Protein AF-A1BQH8-F1 (afdb_monomer)

Structure (mmCIF, N/CA/C/O backbone):
data_AF-A1BQH8-F1
#
_entry.id   AF-A1BQH8-F1
#
loop_
_atom_site.group_PDB
_atom_site.id
_atom_site.type_symbol
_atom_site.label_atom_id
_atom_site.label_alt_id
_atom_site.label_comp_id
_atom_site.label_asym_id
_atom_site.label_entity_id
_atom_site.label_seq_id
_atom_site.pdbx_PDB_ins_code
_atom_site.Cartn_x
_atom_site.Cartn_y
_atom_site.Cartn_z
_atom_site.occupancy
_atom_site.B_iso_or_equiv
_atom_site.auth_seq_id
_atom_site.auth_comp_id
_atom_site.auth_asym_id
_atom_site.auth_atom_id
_atom_site.pdbx_PDB_model_num
ATOM 1 N N . GLN A 1 1 ? -7.110 -6.650 11.283 1.00 95.50 1 GLN A N 1
ATOM 2 C CA . GLN A 1 1 ? -7.956 -6.189 12.397 1.00 95.50 1 GLN A CA 1
ATOM 3 C C . GLN A 1 1 ? -9.141 -5.460 11.798 1.00 95.50 1 GLN A C 1
ATOM 5 O O . GLN A 1 1 ? -8.980 -4.850 10.744 1.00 95.50 1 GLN A O 1
ATOM 10 N N . THR A 1 2 ? -10.309 -5.562 12.419 1.00 96.12 2 THR A N 1
ATOM 11 C CA . THR A 1 2 ? -11.551 -4.951 11.932 1.00 96.12 2 THR A CA 1
ATOM 12 C C . THR A 1 2 ? -12.318 -4.394 13.120 1.00 96.12 2 THR A C 1
ATOM 14 O O . THR A 1 2 ? -12.501 -5.115 14.098 1.00 96.12 2 THR A O 1
ATOM 17 N N . ILE A 1 3 ? -12.772 -3.151 13.011 1.00 95.19 3 ILE A N 1
ATOM 18 C CA . ILE A 1 3 ? -13.696 -2.506 13.947 1.00 95.19 3 ILE A CA 1
ATOM 19 C C . ILE A 1 3 ? -14.920 -2.104 13.119 1.00 95.19 3 ILE A C 1
ATOM 21 O O . ILE A 1 3 ? -14.751 -1.636 11.989 1.00 95.19 3 ILE A O 1
ATOM 25 N N . ASP A 1 4 ? -16.128 -2.324 13.637 1.00 95.19 4 ASP A N 1
ATOM 26 C CA . ASP A 1 4 ? -17.333 -1.764 13.020 1.00 95.19 4 ASP A CA 1
ATOM 27 C C . ASP A 1 4 ? -17.335 -0.239 13.204 1.00 95.19 4 ASP A C 1
ATOM 29 O O . ASP A 1 4 ? -16.907 0.273 14.237 1.00 95.19 4 ASP A O 1
ATOM 33 N N . TYR A 1 5 ? -17.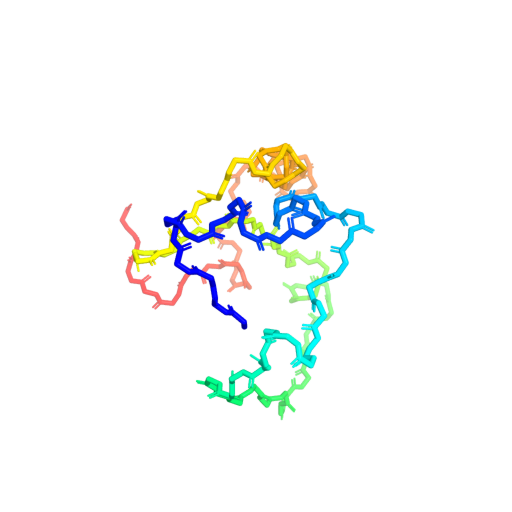807 0.508 12.212 1.00 90.69 5 TYR A N 1
ATOM 34 C CA . TYR A 1 5 ? -17.818 1.966 12.278 1.00 90.69 5 TYR A CA 1
ATOM 35 C C . TYR A 1 5 ? -18.582 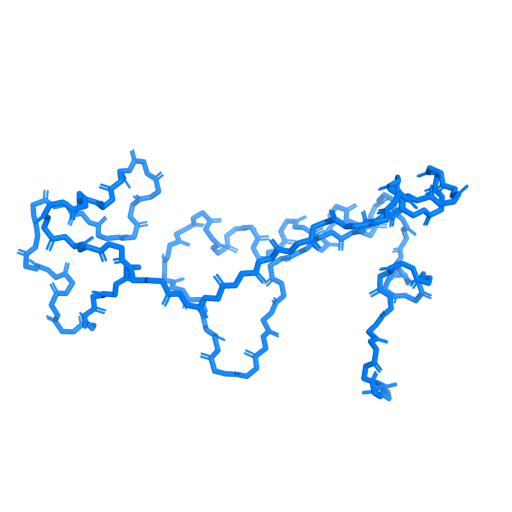2.488 13.506 1.00 90.69 5 TYR A C 1
ATOM 37 O O . TYR A 1 5 ? -18.145 3.447 14.147 1.00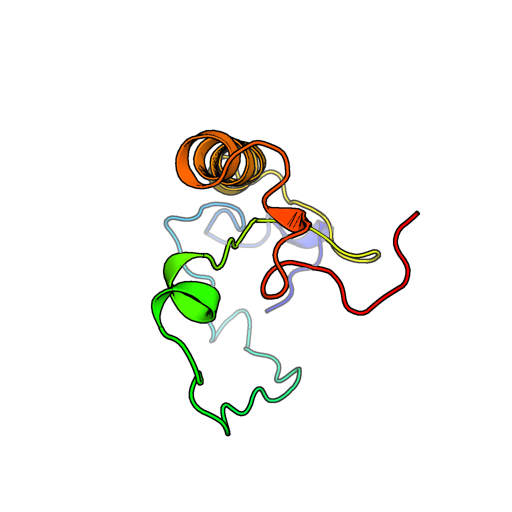 90.69 5 TYR A O 1
ATOM 45 N N . ASP A 1 6 ? -19.681 1.823 13.869 1.00 94.44 6 ASP A N 1
ATOM 46 C CA . ASP A 1 6 ? -20.506 2.212 15.016 1.00 94.44 6 ASP A CA 1
ATOM 47 C C . ASP A 1 6 ? -19.793 1.983 16.365 1.00 94.44 6 ASP A C 1
ATOM 49 O O . ASP A 1 6 ? -20.104 2.652 17.353 1.00 94.44 6 ASP A O 1
ATOM 53 N N . ASP A 1 7 ? -18.784 1.108 16.398 1.00 94.12 7 ASP A N 1
ATOM 54 C CA . ASP A 1 7 ? -18.031 0.750 17.602 1.00 94.12 7 ASP A CA 1
ATOM 55 C C . ASP A 1 7 ? -16.771 1.601 17.821 1.00 94.12 7 ASP A C 1
ATOM 57 O O . ASP A 1 7 ? -16.085 1.431 18.830 1.00 94.12 7 ASP A O 1
ATOM 61 N N . GLN A 1 8 ? -16.449 2.538 16.924 1.00 90.38 8 GLN A N 1
ATOM 62 C CA . GLN A 1 8 ? -15.183 3.290 16.969 1.00 90.38 8 GLN A CA 1
ATOM 63 C C . GLN A 1 8 ? -14.937 4.041 18.294 1.00 90.38 8 GLN A C 1
ATOM 65 O O . GLN A 1 8 ? -13.792 4.228 18.688 1.00 90.38 8 GLN A O 1
ATOM 70 N N . ASN A 1 9 ? -16.002 4.432 19.003 1.00 92.75 9 ASN A N 1
ATOM 71 C CA . ASN A 1 9 ? -15.924 5.180 20.264 1.00 92.75 9 ASN A CA 1
ATOM 72 C C . ASN A 1 9 ? -15.938 4.282 21.516 1.00 92.75 9 ASN A C 1
ATOM 74 O O . ASN A 1 9 ? -15.974 4.796 22.633 1.00 92.75 9 ASN A O 1
ATOM 78 N N . ASN A 1 10 ? -15.950 2.957 21.352 1.00 94.56 10 ASN A N 1
ATOM 79 C CA . ASN A 1 10 ? -16.061 2.005 22.461 1.00 94.56 10 ASN A CA 1
ATOM 80 C C . ASN A 1 10 ? -14.701 1.620 23.074 1.00 94.56 10 ASN A C 1
ATOM 82 O O . ASN A 1 10 ? -14.644 0.726 23.918 1.00 94.56 10 ASN A O 1
ATOM 86 N N . PHE A 1 11 ? -13.615 2.272 22.657 1.00 92.69 11 PHE A N 1
ATOM 87 C CA . PHE A 1 11 ? -12.248 1.971 23.079 1.00 92.69 11 PHE A CA 1
ATOM 88 C C . PHE A 1 11 ? -11.641 3.124 23.884 1.00 92.69 11 PHE A C 1
ATOM 90 O O . PHE A 1 11 ? -11.996 4.285 23.703 1.00 92.69 11 PHE A O 1
ATOM 97 N N . ASP A 1 12 ? -10.658 2.808 24.729 1.00 93.31 12 ASP A N 1
ATOM 98 C CA . ASP A 1 12 ? -9.894 3.801 25.504 1.00 93.31 12 ASP A CA 1
ATOM 99 C C . ASP A 1 12 ? -8.846 4.560 24.655 1.00 93.31 12 ASP A C 1
ATOM 101 O O . ASP A 1 12 ? -8.025 5.312 25.183 1.00 93.31 12 ASP A O 1
ATOM 105 N N . PHE A 1 13 ? -8.853 4.355 23.337 1.00 92.88 13 PHE A N 1
ATOM 106 C CA . PHE A 1 13 ? -7.988 5.009 22.361 1.00 92.88 13 PHE A CA 1
ATOM 107 C C . PHE A 1 13 ? -8.800 5.428 21.133 1.00 92.88 13 PHE A C 1
ATOM 109 O O . PHE A 1 13 ? -9.835 4.840 20.833 1.00 92.88 13 PHE A O 1
ATOM 116 N N . GLU A 1 14 ? -8.306 6.428 20.4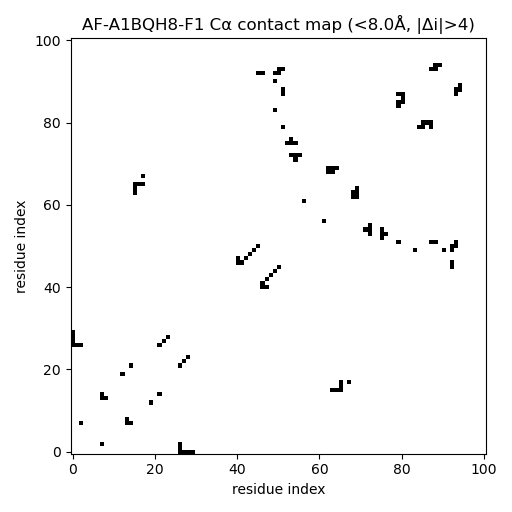05 1.00 93.38 14 GLU A N 1
ATOM 117 C CA . GLU A 1 14 ? -8.864 6.847 19.118 1.00 93.38 14 GLU A CA 1
ATOM 118 C C . GLU A 1 14 ? -8.364 5.898 18.014 1.00 93.38 14 GLU A C 1
ATOM 120 O O . GLU A 1 14 ? -7.155 5.866 17.760 1.00 93.38 14 GLU A O 1
ATOM 125 N N . PRO A 1 15 ? -9.237 5.126 17.335 1.00 94.50 15 PRO A N 1
ATOM 126 C CA . PRO A 1 15 ? -8.798 4.152 16.338 1.00 94.50 15 PRO A CA 1
ATOM 127 C C . PRO A 1 15 ? -8.014 4.752 15.165 1.00 94.50 15 PRO A C 1
ATOM 129 O O . PRO A 1 15 ? -7.225 4.040 14.542 1.00 94.50 15 PRO A O 1
ATOM 132 N N . LEU A 1 16 ? -8.217 6.038 14.854 1.00 95.00 16 LEU A N 1
ATOM 133 C CA . LEU A 1 16 ? -7.532 6.739 13.760 1.00 95.00 16 LEU A CA 1
ATOM 134 C C . LEU A 1 16 ? -6.245 7.469 14.186 1.00 95.00 16 LEU A C 1
ATOM 136 O O . LEU A 1 16 ? -5.637 8.168 13.370 1.00 95.00 16 LEU A O 1
ATOM 140 N N . ASP A 1 17 ? -5.812 7.329 15.441 1.00 95.56 17 ASP A N 1
ATOM 141 C CA . ASP A 1 17 ? -4.547 7.887 15.915 1.00 95.56 17 ASP A CA 1
ATOM 142 C C . ASP A 1 17 ? -3.361 6.988 15.531 1.00 95.56 17 ASP A C 1
ATOM 144 O O . ASP A 1 17 ? -3.122 5.934 16.114 1.00 95.56 17 ASP A O 1
ATOM 148 N N . THR A 1 18 ? -2.554 7.450 14.573 1.00 95.31 18 THR A N 1
ATOM 149 C CA . THR A 1 18 ? -1.347 6.741 14.103 1.00 95.31 18 THR A CA 1
ATOM 150 C C . THR A 1 18 ? -0.239 6.546 15.142 1.00 95.31 18 THR A C 1
ATOM 152 O O . THR A 1 18 ? 0.755 5.882 14.842 1.00 95.31 18 THR A O 1
ATOM 155 N N . THR A 1 19 ? -0.347 7.155 16.323 1.00 96.44 19 THR A N 1
ATOM 156 C CA . THR A 1 19 ? 0.649 7.015 17.395 1.00 96.44 19 THR A CA 1
ATOM 157 C C . THR A 1 19 ? 0.390 5.815 18.302 1.00 96.44 19 THR A C 1
ATOM 159 O O . THR A 1 19 ? 1.268 5.458 19.089 1.00 96.44 19 THR A O 1
ATOM 162 N N . ILE A 1 20 ? -0.779 5.181 18.169 1.00 94.44 20 ILE A N 1
ATOM 163 C CA . ILE A 1 20 ? -1.236 4.078 19.010 1.00 94.44 20 ILE A CA 1
ATOM 164 C C . ILE A 1 20 ? -1.468 2.834 18.149 1.00 94.44 20 ILE A C 1
ATOM 166 O O . ILE A 1 20 ? -2.007 2.901 17.046 1.00 94.44 20 ILE A O 1
ATOM 170 N N . GLU A 1 21 ? -1.057 1.677 18.660 1.00 94.94 21 GLU A N 1
ATOM 171 C CA . GLU A 1 21 ? -1.384 0.385 18.062 1.00 94.94 21 GLU A CA 1
ATOM 172 C C . GLU A 1 21 ? -2.718 -0.142 18.597 1.00 94.94 21 GLU A C 1
ATOM 174 O O . GLU A 1 21 ? -3.070 0.078 19.754 1.00 94.94 21 GLU A O 1
ATOM 179 N N . TRP A 1 22 ? -3.461 -0.867 17.764 1.00 96.06 22 TRP A N 1
ATOM 180 C CA . TRP A 1 22 ? -4.665 -1.560 18.210 1.00 96.06 22 TRP A CA 1
ATOM 181 C C . TRP A 1 22 ? -4.267 -2.851 18.937 1.00 96.06 22 TRP A C 1
ATOM 183 O O . TRP A 1 22 ? -3.689 -3.731 18.287 1.00 96.06 22 TRP A O 1
ATOM 193 N N . PRO A 1 23 ? -4.585 -3.009 20.237 1.00 95.31 23 PRO A N 1
ATOM 194 C CA . PRO A 1 23 ? -4.160 -4.174 21.010 1.00 95.31 23 PRO A CA 1
ATOM 195 C C . PRO A 1 23 ? -4.697 -5.482 20.417 1.00 95.31 23 PRO A C 1
ATOM 197 O O . PRO A 1 23 ? -5.900 -5.625 20.189 1.00 95.31 23 PRO A O 1
ATOM 200 N N . GLU A 1 24 ? -3.814 -6.449 20.157 1.00 96.50 24 GLU A N 1
ATOM 201 C CA . GLU A 1 24 ? -4.181 -7.713 19.497 1.00 96.50 24 GLU A CA 1
ATOM 202 C C . GLU A 1 24 ? -5.023 -8.653 20.379 1.00 96.50 24 GLU A C 1
ATOM 204 O O . GLU A 1 24 ? -5.728 -9.518 19.859 1.00 96.50 24 GLU A O 1
ATOM 209 N N . ASP A 1 25 ? -4.971 -8.496 21.703 1.00 95.19 25 ASP A N 1
ATOM 210 C CA . ASP A 1 25 ? -5.798 -9.231 22.666 1.00 95.19 25 ASP A CA 1
ATOM 211 C C . ASP A 1 25 ? -7.257 -8.747 22.683 1.00 95.19 25 ASP A C 1
ATOM 213 O O . ASP A 1 25 ? -8.160 -9.528 22.987 1.00 95.19 25 ASP A O 1
ATOM 217 N N . VAL A 1 26 ? -7.488 -7.486 22.304 1.00 94.25 26 VAL A N 1
ATOM 218 C CA . VAL A 1 26 ? -8.823 -6.885 22.168 1.00 94.25 26 VAL A CA 1
ATOM 219 C C . VAL A 1 26 ? -9.343 -7.026 20.736 1.00 94.25 26 VAL A C 1
ATOM 221 O O . VAL A 1 26 ? -10.488 -7.427 20.525 1.00 94.25 26 VAL A O 1
ATOM 224 N N . ILE A 1 27 ? -8.501 -6.722 19.743 1.00 96.19 27 ILE A N 1
ATOM 225 C CA . ILE A 1 27 ? -8.848 -6.756 18.320 1.00 96.19 27 ILE A CA 1
ATOM 226 C C . ILE A 1 27 ? -7.900 -7.739 17.618 1.00 96.19 27 ILE A C 1
ATOM 228 O O . ILE A 1 27 ? -6.827 -7.344 17.155 1.00 96.19 27 ILE A O 1
ATOM 232 N N . PRO A 1 28 ? -8.265 -9.026 17.504 1.00 96.69 28 PRO A N 1
ATOM 233 C CA . PRO A 1 28 ? -7.349 -10.047 17.017 1.00 96.69 28 PRO A CA 1
ATOM 234 C C . PRO A 1 28 ? -6.998 -9.892 15.533 1.00 96.69 28 PRO A C 1
ATOM 236 O O . PRO A 1 28 ? -7.789 -9.432 14.698 1.00 96.69 28 PRO A O 1
ATOM 239 N N . LEU A 1 29 ? -5.792 -10.342 15.182 1.00 97.38 29 LEU A N 1
ATOM 240 C CA . LEU A 1 29 ? -5.371 -10.492 13.793 1.00 97.38 29 LEU A CA 1
ATOM 241 C C . LEU A 1 29 ? -6.195 -11.579 13.088 1.00 97.38 29 LEU A C 1
ATOM 243 O O . LEU A 1 29 ? -6.473 -12.644 13.635 1.00 97.38 29 LEU A O 1
ATOM 247 N N . GLN A 1 30 ? -6.536 -11.325 11.826 1.00 97.62 30 GLN A N 1
ATOM 248 C CA . GLN A 1 30 ? -7.267 -12.252 10.964 1.00 97.62 30 GLN A CA 1
ATOM 249 C C . GLN A 1 30 ? -6.402 -12.562 9.737 1.00 97.62 30 GLN A C 1
ATOM 251 O O . GLN A 1 30 ? -6.087 -11.644 8.975 1.00 97.62 30 GLN A O 1
ATOM 256 N N . PRO A 1 31 ? -5.985 -13.820 9.520 1.00 97.00 31 PRO A N 1
ATOM 257 C CA . PRO A 1 31 ? -5.233 -14.187 8.326 1.00 97.00 31 PRO A CA 1
ATOM 258 C C . PRO A 1 31 ? -6.088 -14.019 7.061 1.00 97.00 31 PRO A C 1
ATOM 260 O O . PRO A 1 31 ? -7.133 -14.649 6.932 1.00 97.00 31 PRO A O 1
ATOM 263 N N . VAL A 1 32 ? -5.627 -13.199 6.111 1.00 97.19 32 VAL A N 1
ATOM 264 C CA . VAL A 1 32 ? -6.358 -12.900 4.856 1.00 97.19 32 VAL A CA 1
ATOM 265 C C . VAL A 1 32 ? -5.683 -13.445 3.596 1.00 97.19 32 VAL A C 1
ATOM 267 O O . VAL A 1 32 ? -6.284 -13.476 2.527 1.00 97.19 32 VAL A O 1
ATOM 270 N N . GLY A 1 33 ? -4.431 -13.888 3.689 1.00 97.44 33 GLY A N 1
ATOM 271 C CA . GLY A 1 33 ? -3.685 -14.389 2.541 1.00 97.44 33 GLY A CA 1
ATOM 272 C C . GLY A 1 33 ? -2.203 -14.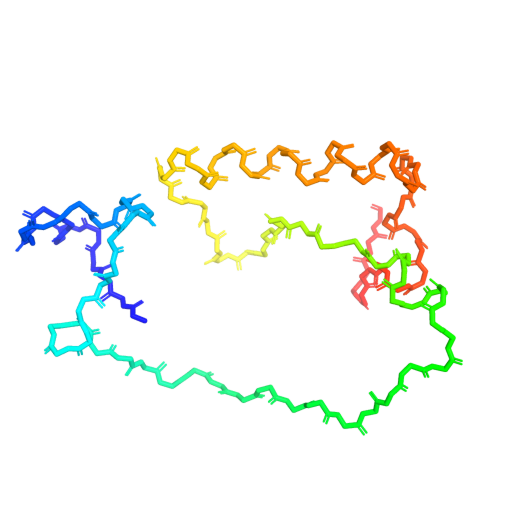580 2.836 1.00 97.44 33 GLY A C 1
ATOM 273 O O . GLY A 1 33 ? -1.760 -14.463 3.978 1.00 97.44 33 GLY A O 1
ATOM 274 N N . ARG A 1 34 ? -1.429 -14.881 1.788 1.00 97.75 34 ARG A N 1
ATOM 275 C CA . ARG A 1 34 ? 0.020 -15.099 1.869 1.00 97.75 34 ARG A CA 1
ATOM 276 C C . ARG A 1 34 ? 0.726 -14.437 0.689 1.00 97.75 34 ARG A C 1
ATOM 278 O O . ARG A 1 34 ? 0.442 -14.767 -0.458 1.00 97.75 34 ARG A O 1
ATOM 285 N N . LEU A 1 35 ? 1.692 -13.572 0.983 1.00 97.81 35 LEU A N 1
ATOM 286 C CA . LEU A 1 35 ? 2.638 -13.039 0.005 1.00 97.81 35 LEU A CA 1
ATOM 287 C C . LEU A 1 35 ? 3.915 -13.894 0.017 1.00 97.81 35 LEU A C 1
ATOM 289 O O . LEU A 1 35 ? 4.419 -14.235 1.087 1.00 97.81 35 LEU A O 1
ATOM 293 N N . VAL A 1 36 ? 4.437 -14.255 -1.157 1.00 98.38 36 VAL A N 1
ATOM 294 C CA . VAL A 1 36 ? 5.695 -15.008 -1.293 1.00 98.38 36 VAL A CA 1
ATOM 295 C C . VAL A 1 36 ? 6.606 -14.284 -2.275 1.00 98.38 36 VAL A C 1
ATOM 297 O O . VAL A 1 36 ? 6.237 -14.094 -3.430 1.00 98.38 36 VAL A O 1
ATOM 300 N N . LEU A 1 37 ? 7.804 -13.915 -1.824 1.00 98.12 37 LEU A N 1
ATOM 301 C CA . LEU A 1 37 ? 8.854 -13.356 -2.674 1.00 98.12 37 LEU A CA 1
ATOM 302 C C . LEU A 1 37 ? 9.731 -14.508 -3.179 1.00 98.12 37 LEU A C 1
ATOM 304 O O . LEU A 1 37 ? 10.362 -15.195 -2.379 1.00 98.12 37 LEU A O 1
ATOM 308 N N . ASN A 1 38 ? 9.728 -14.760 -4.488 1.00 98.25 38 ASN A N 1
ATOM 309 C CA . ASN A 1 38 ? 10.363 -15.942 -5.090 1.00 98.25 38 ASN A CA 1
ATOM 310 C C . ASN A 1 38 ? 11.307 -15.634 -6.265 1.00 98.25 38 ASN A C 1
ATOM 312 O O . ASN A 1 38 ? 11.844 -16.564 -6.866 1.00 98.25 38 ASN A O 1
ATOM 316 N N . LYS A 1 39 ? 11.509 -14.358 -6.605 1.00 97.69 39 LYS A N 1
ATOM 317 C CA . LYS A 1 39 ? 12.409 -13.928 -7.676 1.00 97.69 39 LYS A CA 1
ATOM 318 C C . LYS A 1 39 ? 13.069 -12.595 -7.304 1.00 97.69 39 LYS A C 1
ATOM 320 O O . LYS A 1 39 ? 12.400 -11.699 -6.798 1.00 97.69 39 LYS A O 1
ATOM 325 N N . ASN A 1 40 ? 14.368 -12.482 -7.584 1.00 98.00 40 ASN A N 1
ATOM 326 C CA . ASN A 1 40 ? 15.104 -11.218 -7.524 1.00 98.00 40 ASN A CA 1
ATOM 327 C C . ASN A 1 40 ? 14.955 -10.433 -8.834 1.00 98.00 40 ASN A C 1
ATOM 329 O O . ASN A 1 40 ? 14.734 -11.014 -9.894 1.00 98.00 40 ASN A O 1
ATOM 333 N N . ILE A 1 41 ? 15.122 -9.119 -8.748 1.00 97.38 41 ILE A N 1
ATOM 334 C CA . ILE A 1 41 ? 15.143 -8.217 -9.903 1.00 97.38 41 ILE A CA 1
ATOM 335 C C . ILE A 1 41 ? 16.316 -8.516 -10.847 1.00 97.38 41 ILE A C 1
ATOM 337 O O . ILE A 1 41 ? 17.391 -8.930 -10.405 1.00 97.38 41 ILE A O 1
ATOM 341 N N . ASP A 1 42 ? 16.109 -8.265 -12.136 1.00 97.88 42 ASP A N 1
ATOM 342 C CA . ASP A 1 42 ? 17.115 -8.435 -13.187 1.00 97.88 42 ASP A CA 1
ATOM 343 C C . ASP A 1 42 ? 17.951 -7.145 -13.349 1.00 97.88 42 ASP A C 1
ATOM 345 O O . ASP A 1 42 ? 19.147 -7.193 -13.649 1.00 97.88 42 ASP A O 1
ATOM 349 N N . ASN A 1 43 ? 17.347 -5.975 -13.095 1.00 98.38 43 ASN A N 1
ATOM 350 C CA . ASN A 1 43 ? 18.010 -4.674 -13.109 1.00 98.38 43 ASN A CA 1
ATOM 351 C C . ASN A 1 43 ? 17.604 -3.810 -11.906 1.00 98.38 43 ASN A C 1
ATOM 353 O O . ASN A 1 43 ? 16.473 -3.337 -11.804 1.00 98.38 43 ASN A O 1
ATOM 357 N N . PHE A 1 44 ? 18.572 -3.521 -11.032 1.00 98.31 44 PHE A N 1
ATOM 358 C CA . PHE A 1 44 ? 18.340 -2.720 -9.831 1.00 98.31 44 PHE A CA 1
ATOM 359 C C . PHE A 1 44 ? 17.749 -1.340 -10.123 1.00 98.31 44 PHE A C 1
ATOM 361 O O . PHE A 1 44 ? 16.787 -0.930 -9.479 1.00 98.31 44 PHE A O 1
ATOM 368 N N . PHE A 1 45 ? 18.301 -0.621 -11.098 1.00 98.06 45 PHE A N 1
ATOM 369 C CA . PHE A 1 45 ? 17.845 0.731 -11.382 1.00 98.06 45 PHE A CA 1
ATOM 370 C C . PHE A 1 45 ? 16.428 0.717 -11.967 1.00 98.06 45 PHE A C 1
ATOM 372 O O . PHE A 1 45 ? 15.527 1.353 -11.434 1.00 98.06 45 PHE A O 1
ATOM 379 N N . ALA A 1 46 ? 16.206 -0.061 -13.025 1.00 98.12 46 ALA A N 1
ATOM 380 C CA . ALA A 1 46 ? 14.937 -0.072 -13.748 1.00 98.12 46 ALA A CA 1
ATOM 381 C C . ALA A 1 46 ? 13.761 -0.632 -12.926 1.00 98.12 46 ALA A C 1
ATOM 383 O O . ALA A 1 46 ? 12.623 -0.232 -13.168 1.00 98.12 46 ALA A O 1
ATOM 384 N N . GLU A 1 47 ? 14.020 -1.540 -11.978 1.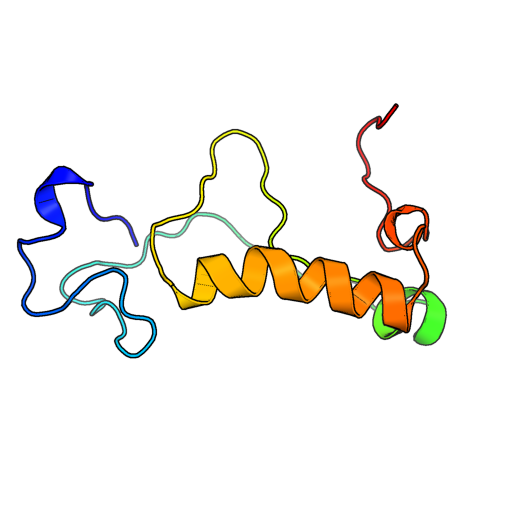00 98.06 47 GLU A N 1
ATOM 385 C CA . GLU A 1 47 ? 12.969 -2.234 -11.223 1.00 98.06 47 GLU A CA 1
ATOM 386 C C . GLU A 1 47 ? 12.887 -1.837 -9.746 1.00 98.06 47 GLU A C 1
ATOM 388 O O . GLU A 1 47 ? 11.795 -1.842 -9.197 1.00 98.06 47 GLU A O 1
ATOM 393 N N . ASN A 1 48 ? 13.989 -1.491 -9.077 1.00 98.12 48 ASN A N 1
ATOM 394 C CA . ASN A 1 48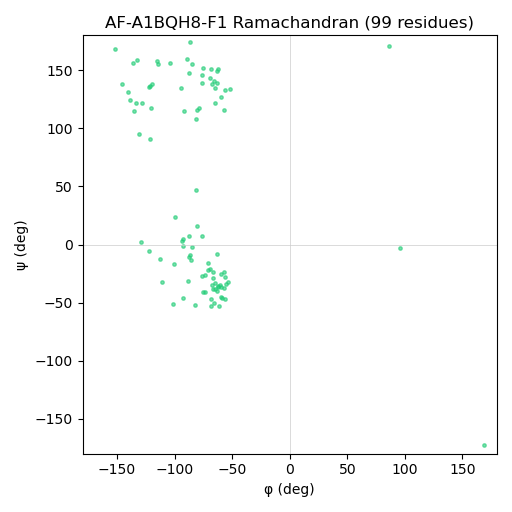 ? 13.945 -1.092 -7.666 1.00 98.12 48 ASN A CA 1
ATOM 395 C C . ASN A 1 48 ? 14.019 0.426 -7.507 1.00 98.12 48 ASN A C 1
ATOM 397 O O . ASN A 1 48 ? 13.156 1.018 -6.865 1.00 98.12 48 ASN A O 1
ATOM 401 N N . GLU A 1 49 ? 15.006 1.071 -8.131 1.00 98.25 49 GLU A N 1
ATOM 402 C CA . GLU A 1 49 ? 15.184 2.522 -7.998 1.00 98.25 49 GLU A CA 1
ATOM 403 C C . GLU A 1 49 ? 14.029 3.297 -8.646 1.00 98.25 49 GLU A C 1
ATOM 405 O O . GLU A 1 49 ? 13.545 4.284 -8.099 1.00 98.25 49 GLU A O 1
ATOM 410 N N . MET A 1 50 ? 13.525 2.831 -9.790 1.00 98.25 50 MET A N 1
ATOM 411 C CA . MET A 1 50 ? 12.440 3.492 -10.528 1.00 98.25 50 MET A CA 1
ATOM 412 C C . MET A 1 50 ? 11.027 3.114 -10.040 1.00 98.25 50 MET A C 1
ATOM 414 O O . MET A 1 50 ? 10.036 3.650 -10.547 1.00 98.25 50 MET A O 1
ATOM 418 N N . LEU A 1 51 ? 10.910 2.216 -9.056 1.00 97.81 51 LEU A N 1
ATOM 419 C CA . LEU A 1 51 ? 9.627 1.813 -8.478 1.00 97.81 51 LEU A CA 1
ATOM 420 C C . LEU A 1 51 ? 8.995 2.971 -7.699 1.00 97.81 51 LEU A C 1
ATOM 422 O O . LEU A 1 51 ? 9.673 3.699 -6.970 1.00 97.81 51 LEU A O 1
ATOM 426 N N . ALA A 1 52 ? 7.687 3.154 -7.853 1.00 98.00 52 ALA A N 1
ATOM 427 C CA . ALA A 1 52 ? 6.944 4.267 -7.280 1.00 98.00 52 ALA A CA 1
ATOM 428 C C . ALA A 1 52 ? 5.692 3.776 -6.549 1.00 98.00 52 ALA A C 1
ATOM 430 O O . ALA A 1 52 ? 4.628 3.615 -7.142 1.00 98.00 52 ALA A O 1
ATOM 431 N N . PHE A 1 53 ? 5.809 3.583 -5.235 1.00 97.25 53 PHE A N 1
ATOM 432 C CA . PHE A 1 53 ? 4.650 3.334 -4.381 1.00 97.25 53 PHE A CA 1
ATOM 433 C C . PHE A 1 53 ? 3.856 4.619 -4.130 1.00 97.25 53 PHE A C 1
ATOM 435 O O . PHE A 1 53 ? 4.411 5.723 -4.108 1.00 97.25 53 PHE A O 1
ATOM 442 N N . SER A 1 54 ? 2.557 4.459 -3.904 1.00 94.12 54 SER A N 1
ATOM 443 C CA . SER A 1 54 ? 1.619 5.506 -3.503 1.00 94.12 54 SER A CA 1
ATOM 444 C C . SER A 1 54 ? 0.479 4.890 -2.703 1.00 94.12 54 SER A C 1
ATOM 446 O O . SER A 1 54 ? 0.298 3.673 -2.692 1.00 94.12 54 SER A O 1
ATOM 448 N N . MET A 1 55 ? -0.330 5.736 -2.070 1.00 92.00 55 MET A N 1
ATOM 449 C CA . MET A 1 55 ? -1.557 5.301 -1.410 1.00 92.00 55 MET A CA 1
ATOM 450 C C . MET A 1 55 ? -2.715 5.144 -2.415 1.00 92.00 55 MET A C 1
ATOM 452 O O . MET A 1 55 ? -3.798 5.664 -2.212 1.00 92.00 55 MET A O 1
ATOM 456 N N . SER A 1 56 ? -2.494 4.494 -3.557 1.00 89.69 56 SER A N 1
ATOM 457 C CA . SER A 1 56 ? -3.553 4.309 -4.559 1.00 89.69 56 SER A CA 1
ATOM 458 C C . SER A 1 56 ? -4.537 3.218 -4.129 1.00 89.69 56 SER A C 1
ATOM 460 O O . SER A 1 56 ? -4.129 2.177 -3.621 1.00 89.69 56 SER A O 1
ATOM 462 N N . LEU A 1 57 ? -5.832 3.449 -4.355 1.00 94.00 57 LEU A N 1
ATOM 463 C CA . LEU A 1 57 ? -6.910 2.553 -3.933 1.00 94.00 57 LEU A CA 1
ATOM 464 C C . LEU A 1 57 ? -7.479 1.748 -5.107 1.00 94.00 57 LEU A C 1
ATOM 466 O O . LEU A 1 57 ? -7.418 2.169 -6.263 1.00 94.00 57 LEU A O 1
ATOM 470 N N . VAL A 1 58 ? -8.084 0.606 -4.784 1.00 94.81 58 VAL A N 1
ATOM 471 C CA . VAL A 1 58 ? -8.916 -0.201 -5.690 1.00 94.81 58 VAL A CA 1
ATOM 472 C C . VAL A 1 58 ? -10.362 -0.220 -5.173 1.00 94.81 58 VAL A C 1
ATOM 474 O O . VAL A 1 58 ? -10.569 0.026 -3.981 1.00 94.81 58 VAL A O 1
ATOM 477 N N . PRO A 1 59 ? -11.376 -0.498 -6.019 1.00 97.06 59 PRO A N 1
ATOM 478 C CA . PRO A 1 59 ? -12.768 -0.553 -5.573 1.00 97.06 59 PRO A CA 1
ATOM 479 C C . PRO A 1 59 ? -12.959 -1.479 -4.364 1.00 97.06 59 PRO A C 1
ATOM 481 O O . PRO A 1 59 ? -12.453 -2.600 -4.355 1.00 97.06 59 PRO A O 1
ATOM 484 N N . GLY A 1 60 ? -13.696 -1.002 -3.359 1.00 96.75 60 GLY A N 1
ATOM 485 C CA . GLY A 1 60 ? -13.906 -1.702 -2.086 1.00 96.75 60 GLY A CA 1
ATOM 486 C C . GLY A 1 60 ? -12.959 -1.279 -0.957 1.00 96.75 60 GLY A C 1
ATOM 487 O O . GLY A 1 60 ? -13.124 -1.755 0.161 1.00 96.75 60 GLY A O 1
ATOM 488 N N . ILE A 1 61 ? -12.001 -0.382 -1.218 1.00 96.62 61 ILE A N 1
ATOM 489 C CA . ILE A 1 61 ? -11.110 0.199 -0.205 1.00 96.62 61 ILE A CA 1
ATOM 490 C C . ILE A 1 61 ? -11.259 1.721 -0.225 1.00 96.62 61 ILE A C 1
ATOM 492 O O . ILE A 1 61 ? -11.261 2.337 -1.293 1.00 96.62 61 ILE A O 1
ATOM 496 N N . HIS A 1 62 ? -11.359 2.327 0.957 1.00 94.94 62 HIS A N 1
ATOM 497 C CA . HIS A 1 62 ? -11.526 3.767 1.144 1.00 94.94 62 HIS A CA 1
ATOM 498 C C . HIS A 1 62 ? -10.561 4.299 2.206 1.00 94.94 62 HIS A C 1
ATOM 500 O O . HIS A 1 62 ? -10.053 3.542 3.032 1.00 94.94 62 HIS A O 1
ATOM 506 N N . TYR A 1 63 ? -10.304 5.606 2.171 1.00 95.56 63 TYR A N 1
ATOM 507 C CA . TYR A 1 63 ? -9.558 6.281 3.227 1.00 95.56 63 TYR A CA 1
ATOM 508 C C . TYR A 1 63 ? -10.425 6.481 4.466 1.00 95.56 63 TYR A C 1
ATOM 510 O O . TYR A 1 63 ? -11.618 6.755 4.345 1.00 95.56 63 TYR A O 1
ATOM 518 N N . SER A 1 64 ? -9.798 6.408 5.635 1.00 94.81 64 SER A N 1
ATOM 519 C CA . SER A 1 64 ? -10.348 6.939 6.879 1.00 94.81 64 SER A CA 1
ATOM 520 C C . SER A 1 64 ? -10.000 8.423 7.042 1.00 94.81 64 SER A C 1
ATOM 522 O O . SER A 1 64 ? -9.197 8.979 6.285 1.00 94.81 64 SER A O 1
ATOM 524 N N . ASP A 1 65 ? -10.547 9.051 8.080 1.00 94.44 65 ASP A N 1
ATOM 525 C CA . ASP A 1 65 ? -10.269 10.447 8.442 1.00 94.44 65 ASP A CA 1
ATOM 526 C C . ASP A 1 65 ? -8.954 10.636 9.228 1.00 94.44 65 ASP A C 1
ATOM 528 O O . ASP A 1 65 ? -8.705 11.694 9.811 1.00 94.44 65 ASP A O 1
ATOM 532 N N . ASP A 1 66 ? -8.069 9.633 9.213 1.00 95.88 66 ASP A N 1
ATOM 533 C CA . ASP A 1 66 ? -6.707 9.750 9.732 1.00 95.88 66 ASP A CA 1
ATOM 534 C C . ASP A 1 66 ? -5.974 10.897 9.014 1.00 95.88 66 ASP A C 1
ATOM 536 O O . ASP A 1 66 ? -5.702 10.867 7.810 1.00 95.88 66 ASP A O 1
ATOM 540 N N . LYS A 1 67 ? -5.609 11.925 9.782 1.00 93.75 67 LYS A N 1
ATOM 541 C CA . LYS A 1 67 ? -4.975 13.150 9.273 1.00 93.75 67 LYS A CA 1
ATOM 542 C C . LYS A 1 67 ? -3.637 12.882 8.577 1.00 93.75 67 LYS A C 1
ATOM 544 O O . LYS A 1 67 ? -3.309 13.558 7.598 1.00 93.75 67 LYS A O 1
ATOM 549 N N . MET A 1 68 ? -2.867 11.906 9.052 1.00 96.31 68 MET A N 1
ATOM 550 C CA . MET A 1 68 ? -1.597 11.514 8.444 1.00 96.31 68 MET A CA 1
ATOM 551 C C . MET A 1 68 ? -1.831 10.742 7.148 1.00 96.31 68 MET A C 1
ATOM 553 O O . MET A 1 68 ? -1.140 10.995 6.156 1.00 96.31 68 MET A O 1
ATOM 557 N N . LEU A 1 69 ? -2.822 9.848 7.112 1.00 95.94 69 LEU A N 1
ATOM 558 C CA . LEU A 1 69 ? -3.230 9.157 5.885 1.00 95.94 69 LEU A CA 1
ATOM 559 C C . LEU A 1 69 ? -3.678 10.150 4.804 1.00 95.94 69 LEU A C 1
ATOM 561 O O . LEU A 1 69 ? -3.221 10.061 3.659 1.00 95.94 69 LEU A O 1
ATOM 565 N N . GLN A 1 70 ? -4.495 11.136 5.178 1.00 95.56 70 GLN A N 1
ATOM 566 C CA . GLN A 1 70 ? -4.960 12.187 4.271 1.00 95.56 70 GLN A CA 1
ATOM 567 C C . GLN A 1 70 ? -3.786 12.974 3.672 1.00 95.56 70 GLN A C 1
ATOM 569 O O . GLN A 1 70 ? -3.708 13.129 2.451 1.00 95.56 70 GLN A O 1
ATOM 574 N N . ALA A 1 71 ? -2.807 13.385 4.485 1.00 95.31 71 ALA A N 1
ATOM 575 C CA . ALA A 1 71 ? -1.610 14.068 3.986 1.00 95.31 71 ALA A CA 1
ATOM 576 C C . ALA A 1 71 ? -0.764 13.175 3.055 1.00 95.31 71 ALA A C 1
ATOM 578 O O . ALA A 1 71 ? -0.269 13.624 2.015 1.00 95.31 71 ALA A O 1
ATOM 579 N N . ARG A 1 72 ? -0.625 11.885 3.389 1.00 96.69 72 ARG A N 1
ATOM 580 C CA . ARG A 1 72 ? 0.115 10.910 2.573 1.00 96.69 72 ARG A CA 1
ATOM 581 C C . ARG A 1 72 ? -0.545 10.670 1.216 1.00 96.69 72 ARG A C 1
ATOM 583 O O . ARG A 1 72 ? 0.176 10.488 0.238 1.00 96.69 72 ARG A O 1
ATOM 590 N N . SER A 1 73 ? -1.872 10.723 1.116 1.00 93.19 73 SER A N 1
ATOM 591 C CA . SER A 1 73 ? -2.569 10.560 -0.170 1.00 93.19 73 SER A CA 1
ATOM 592 C C . SER A 1 73 ? -2.073 11.553 -1.239 1.00 93.19 73 SER A C 1
ATOM 594 O O . SER A 1 73 ? -1.937 11.198 -2.411 1.00 93.19 73 SER A O 1
ATOM 596 N N . PHE A 1 74 ? -1.700 12.764 -0.817 1.00 94.31 74 PHE A N 1
ATOM 597 C CA . PHE A 1 74 ? -1.107 13.792 -1.666 1.00 94.31 74 PHE A CA 1
ATOM 598 C C . PHE A 1 74 ? 0.405 13.594 -1.862 1.00 94.31 74 PHE A C 1
ATOM 600 O O . PHE A 1 74 ? 0.894 13.567 -2.996 1.00 94.31 74 PHE A O 1
ATOM 607 N N . ALA A 1 75 ? 1.146 13.438 -0.760 1.00 96.69 75 ALA A N 1
ATOM 608 C CA . ALA A 1 75 ? 2.605 13.569 -0.746 1.00 96.69 75 ALA A CA 1
ATOM 609 C C . ALA A 1 75 ? 3.335 12.585 -1.676 1.00 96.69 75 ALA A C 1
ATOM 611 O O . ALA A 1 75 ? 4.333 12.944 -2.302 1.00 96.69 75 ALA A O 1
ATOM 612 N N . TYR A 1 76 ? 2.835 11.350 -1.798 1.00 97.31 76 TYR A N 1
ATOM 613 C CA . TYR A 1 76 ? 3.486 10.340 -2.634 1.00 97.31 76 TYR A CA 1
ATOM 614 C C . TYR A 1 76 ? 3.430 10.737 -4.111 1.00 97.31 76 TYR A C 1
ATOM 616 O O . TYR A 1 76 ? 4.459 10.773 -4.775 1.00 97.31 76 TYR A O 1
ATOM 624 N N . ALA A 1 77 ? 2.257 11.091 -4.638 1.00 95.19 77 ALA A N 1
ATOM 625 C CA . ALA A 1 77 ? 2.145 11.458 -6.049 1.00 95.19 77 ALA A CA 1
ATOM 626 C C . ALA A 1 77 ? 2.975 12.709 -6.385 1.00 95.19 77 ALA A C 1
ATOM 628 O O . ALA A 1 77 ? 3.558 12.787 -7.466 1.00 95.19 77 ALA A O 1
ATOM 629 N N . ASP A 1 78 ? 3.043 13.678 -5.471 1.00 97.25 78 ASP A N 1
ATOM 630 C CA . ASP A 1 78 ? 3.876 14.873 -5.630 1.00 97.25 78 ASP A CA 1
ATOM 631 C C . ASP A 1 78 ? 5.370 14.526 -5.749 1.00 97.25 78 ASP A C 1
ATOM 633 O O . ASP A 1 78 ? 6.004 14.845 -6.761 1.00 97.25 78 ASP A O 1
ATOM 637 N N . THR A 1 79 ? 5.914 13.759 -4.796 1.00 98.06 79 THR A N 1
ATOM 638 C CA . THR A 1 79 ? 7.338 13.391 -4.830 1.00 98.06 79 THR A CA 1
ATOM 639 C C . THR A 1 79 ? 7.702 12.562 -6.064 1.00 98.06 79 THR A C 1
ATOM 641 O O . THR A 1 79 ? 8.766 12.772 -6.648 1.00 98.06 79 THR A O 1
ATOM 644 N N . GLN A 1 80 ? 6.814 11.677 -6.540 1.00 98.19 80 GLN A N 1
ATOM 645 C CA . GLN A 1 80 ? 7.103 10.878 -7.736 1.00 98.19 80 GLN A CA 1
ATOM 646 C C . GLN A 1 80 ? 7.180 11.726 -9.006 1.00 98.19 80 GLN A C 1
ATOM 648 O O . GLN A 1 80 ? 8.027 11.459 -9.859 1.00 98.19 80 GLN A O 1
ATOM 653 N N . ARG A 1 81 ? 6.371 12.787 -9.125 1.00 97.00 81 ARG A N 1
ATOM 654 C CA . ARG A 1 81 ? 6.473 13.718 -10.262 1.00 97.00 81 ARG A CA 1
ATOM 655 C C . ARG A 1 81 ? 7.800 14.463 -10.266 1.00 97.00 81 ARG A C 1
ATOM 657 O O . ARG A 1 81 ? 8.365 14.664 -11.336 1.00 97.00 81 ARG A O 1
ATOM 664 N N . HIS A 1 82 ? 8.301 14.839 -9.091 1.00 97.81 82 HIS A N 1
ATOM 665 C CA . HIS A 1 82 ? 9.620 15.453 -8.970 1.00 97.81 82 HIS A CA 1
ATOM 666 C C . HIS A 1 82 ? 10.745 14.459 -9.296 1.00 97.81 82 HIS A C 1
ATOM 668 O O . HIS A 1 82 ? 11.650 14.779 -10.062 1.00 97.81 82 HIS A O 1
ATOM 674 N N . ARG A 1 83 ? 10.670 13.246 -8.741 1.00 98.31 83 ARG A N 1
ATOM 675 C CA . ARG A 1 83 ? 11.734 12.237 -8.819 1.00 98.31 83 ARG A CA 1
ATOM 676 C C . ARG A 1 83 ? 11.833 11.546 -10.180 1.00 98.31 83 ARG A C 1
ATOM 678 O O . ARG A 1 83 ? 12.936 11.294 -10.649 1.00 98.31 83 ARG A O 1
ATOM 685 N N . LEU A 1 84 ? 10.696 11.212 -10.791 1.00 98.19 84 LEU A N 1
ATOM 686 C CA . LEU A 1 84 ? 10.603 10.355 -11.982 1.00 98.19 84 LEU A CA 1
ATOM 687 C C . LEU A 1 84 ? 9.916 11.034 -13.179 1.00 98.19 84 LEU A C 1
ATOM 689 O O . LEU A 1 84 ? 9.860 10.464 -14.269 1.00 98.19 84 LEU A O 1
ATOM 693 N N . GLY A 1 85 ? 9.388 12.244 -12.991 1.00 98.12 85 GLY A N 1
ATOM 694 C CA . GLY A 1 85 ? 8.613 12.962 -13.999 1.00 98.12 85 GLY A CA 1
ATOM 695 C C . GLY A 1 85 ? 7.120 12.603 -13.993 1.00 98.12 85 GLY A C 1
ATOM 696 O O . GLY A 1 85 ? 6.687 11.670 -13.321 1.00 98.12 85 GLY A O 1
ATOM 697 N N . PRO A 1 86 ? 6.289 13.340 -14.749 1.00 97.12 86 PRO A N 1
ATOM 698 C CA . PRO A 1 86 ? 4.827 13.236 -14.677 1.00 97.12 86 PRO A CA 1
ATOM 699 C C . PRO A 1 86 ? 4.257 11.898 -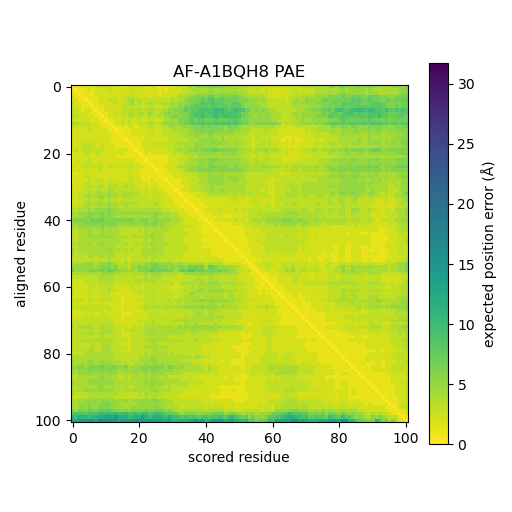15.170 1.00 97.12 86 PRO A C 1
ATOM 701 O O . PRO A 1 86 ? 3.177 11.507 -14.740 1.00 97.12 86 PRO A O 1
ATOM 704 N N . ASN A 1 87 ? 4.983 11.181 -16.033 1.00 97.19 87 ASN A N 1
ATOM 705 C CA . ASN A 1 87 ? 4.541 9.923 -16.645 1.00 97.19 87 ASN A CA 1
ATOM 706 C C . ASN A 1 87 ? 5.129 8.679 -15.955 1.00 97.19 87 ASN A C 1
ATOM 708 O O . ASN A 1 87 ? 5.213 7.620 -16.572 1.00 97.19 87 ASN A O 1
ATOM 712 N N . TYR A 1 88 ? 5.536 8.775 -14.685 1.00 97.38 88 TYR A N 1
ATOM 713 C CA . TYR A 1 88 ? 6.181 7.675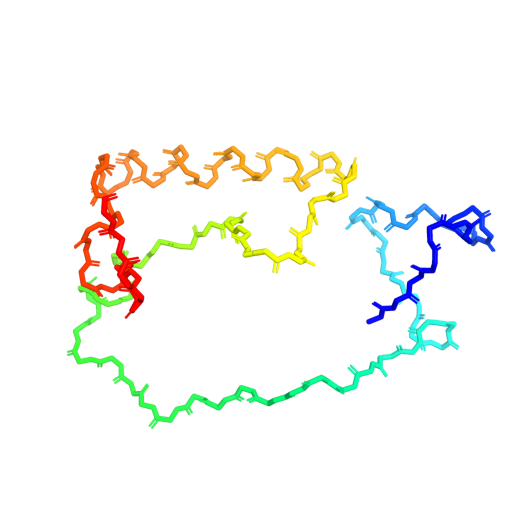 -13.951 1.00 97.38 88 TYR A CA 1
ATOM 714 C C . TYR A 1 88 ? 5.347 6.380 -13.885 1.00 97.38 88 TYR A C 1
ATOM 716 O O . TYR A 1 88 ? 5.906 5.291 -13.754 1.00 97.38 88 TYR A O 1
ATOM 724 N N . LEU A 1 89 ? 4.020 6.481 -14.026 1.00 96.50 89 LEU A N 1
ATOM 725 C CA . LEU A 1 89 ? 3.099 5.340 -14.094 1.00 96.50 89 LEU A CA 1
ATOM 726 C C . LEU A 1 89 ? 3.211 4.533 -15.400 1.00 96.50 89 LEU A C 1
ATOM 728 O O . LEU A 1 89 ? 2.731 3.407 -15.457 1.00 96.50 89 LEU A O 1
ATOM 732 N N . GLN A 1 90 ? 3.850 5.075 -16.442 1.00 96.31 90 GLN A N 1
ATOM 733 C CA . GLN A 1 90 ? 4.092 4.368 -17.708 1.00 96.31 90 GLN A CA 1
ATOM 734 C C . GLN A 1 90 ? 5.379 3.529 -17.682 1.00 96.31 90 GLN A C 1
ATOM 736 O O . GLN A 1 90 ? 5.633 2.760 -18.608 1.00 96.31 90 GLN A O 1
ATOM 741 N N . LEU A 1 91 ? 6.208 3.669 -16.641 1.00 97.31 91 LEU A N 1
ATOM 742 C CA . LEU A 1 91 ? 7.414 2.859 -16.487 1.00 97.31 91 LEU A CA 1
ATOM 743 C C . LEU A 1 91 ? 7.026 1.379 -16.333 1.00 97.31 91 LEU A C 1
ATOM 745 O O . LEU A 1 91 ? 6.096 1.092 -15.578 1.00 97.31 91 LEU A O 1
ATOM 749 N N . PRO A 1 92 ? 7.741 0.425 -16.962 1.00 97.00 92 PRO A N 1
ATOM 750 C CA . PRO A 1 92 ? 7.352 -0.991 -16.950 1.00 97.00 92 PRO A CA 1
ATOM 751 C C . PRO A 1 92 ? 7.117 -1.592 -15.555 1.00 97.00 92 PRO A C 1
ATOM 753 O O . PRO A 1 92 ? 6.267 -2.471 -15.402 1.00 97.00 92 PRO A O 1
ATOM 756 N N . VAL A 1 93 ? 7.852 -1.110 -14.547 1.00 97.25 93 VAL A N 1
ATOM 757 C CA . VAL A 1 93 ? 7.739 -1.556 -13.152 1.00 97.25 93 VAL A CA 1
ATOM 758 C C . VAL A 1 93 ? 6.504 -0.988 -12.428 1.00 97.25 93 VAL A C 1
ATOM 760 O O . VAL A 1 93 ? 5.968 -1.636 -11.536 1.00 97.25 93 VAL A O 1
ATOM 763 N N . ASN A 1 94 ? 6.011 0.184 -12.842 1.00 97.56 94 ASN A N 1
ATOM 764 C CA . ASN A 1 94 ? 4.862 0.866 -12.230 1.00 97.56 94 ASN A CA 1
ATOM 765 C C . ASN A 1 94 ? 3.559 0.668 -13.020 1.00 97.56 94 ASN A C 1
ATOM 767 O O . ASN A 1 94 ? 2.476 0.928 -12.497 1.00 97.56 94 ASN A O 1
ATOM 771 N N . ALA A 1 95 ? 3.656 0.236 -14.281 1.00 96.62 95 ALA A N 1
ATOM 772 C CA . ALA A 1 95 ? 2.511 0.087 -15.163 1.00 96.62 95 ALA A CA 1
ATOM 773 C C . ALA A 1 95 ? 1.542 -0.998 -14.654 1.00 96.62 95 ALA A C 1
ATOM 775 O O . ALA A 1 95 ? 1.978 -2.108 -14.309 1.00 96.62 95 ALA A O 1
ATOM 776 N N . PRO A 1 96 ? 0.222 -0.722 -14.645 1.00 95.44 96 PRO A N 1
ATOM 777 C CA . PRO A 1 96 ? -0.768 -1.704 -14.238 1.00 95.44 96 PRO A CA 1
ATOM 778 C C . PRO A 1 96 ? -0.746 -2.912 -15.179 1.00 95.44 96 PRO A C 1
ATOM 780 O O . PRO A 1 96 ? -0.431 -2.811 -16.364 1.00 95.44 96 PRO A O 1
ATOM 783 N N . LYS A 1 97 ? -1.107 -4.082 -14.648 1.00 95.12 97 LYS A N 1
ATOM 784 C CA . LYS A 1 97 ? -1.270 -5.300 -15.460 1.00 95.12 97 LYS A CA 1
ATOM 785 C C . LYS A 1 97 ? -2.664 -5.418 -16.085 1.00 95.12 97 LYS A C 1
ATOM 787 O O . LYS A 1 97 ? -2.858 -6.250 -16.965 1.00 95.12 97 LYS A O 1
ATOM 792 N N . CYS A 1 98 ? -3.626 -4.615 -15.634 1.00 94.62 98 CYS A N 1
ATOM 793 C CA . CYS A 1 98 ? -4.953 -4.513 -16.234 1.00 94.62 98 CYS A CA 1
ATOM 794 C C . CYS A 1 98 ? -4.983 -3.445 -17.344 1.00 94.62 98 CYS A C 1
ATOM 796 O O . CYS A 1 98 ? -4.126 -2.557 -17.358 1.00 94.62 98 CYS A O 1
ATOM 798 N N . PRO A 1 99 ? -5.964 -3.505 -18.268 1.00 92.12 99 PRO A N 1
ATOM 799 C CA . PRO A 1 99 ? -6.176 -2.442 -19.242 1.00 92.12 99 PRO A CA 1
ATOM 800 C C . PRO A 1 99 ? -6.390 -1.094 -18.550 1.00 92.12 99 PRO A C 1
ATOM 802 O O . PRO A 1 99 ? -7.186 -0.982 -17.618 1.00 92.12 99 PRO A O 1
ATOM 805 N N . HIS A 1 100 ? -5.694 -0.078 -19.042 1.00 83.44 100 HIS A N 1
ATOM 806 C CA . HIS A 1 100 ? -5.860 1.312 -18.648 1.00 83.44 100 HIS A CA 1
ATOM 807 C C . HIS A 1 100 ? -5.916 2.131 -19.938 1.00 83.44 100 HIS A C 1
ATOM 809 O O . HIS A 1 100 ? -5.000 2.039 -20.758 1.00 83.44 100 HIS A O 1
ATOM 815 N N . HIS A 1 101 ? -7.009 2.867 -20.136 1.00 77.62 101 HIS A N 1
ATOM 816 C CA . HIS A 1 101 ? -7.252 3.697 -21.318 1.00 77.62 101 HIS A CA 1
ATOM 817 C C . HIS A 1 101 ? -6.967 5.166 -21.022 1.00 77.62 101 HIS A C 1
ATOM 819 O O . HIS A 1 101 ? -7.188 5.579 -19.862 1.00 77.62 101 HIS A O 1
#

pLDDT: mean 95.71, std 2.91, range [77.62, 98.38]

Nearest PDB structures (foldseek):
  1ye9-assembly2_M  TM=9.911E-01  e=3.272E-08  Escherichia coli
  1h7k-assembly1_A  TM=9.633E-01  e=9.858E-06  Proteus mirabilis
  4e37-assembly1_C  TM=9.690E-01  e=1.116E-05  Pseudomonas aeruginosa PAO1
  2a9e-assembly1_A  TM=9.742E-01  e=1.264E-05  Helicobacter pylori
  6rjn-assembly1_B  TM=9.773E-01  e=7.179E-05  Komagataella pastoris

InterPro domains:
  IPR002226 Catalase haem-binding site [PS00437] (72-80)
  IPR011614 Catalase core domain [PF00199] (1-100)
  IPR018028 Catalase, mono-functional, haem-containing [PR00067] (28-55)
  IPR018028 Catalase, mono-functional, haem-containing [PR00067] (59-85)
  IPR018028 Catalase, mono-functional, haem-containing [PS51402] (1-101)
  IPR018028 Catalase, mono-functional, haem-containing [PTHR11465] (1-101)
  IPR020835 Catalase superfamily [SSF56634] (1-101)

Secondary structure (DSSP, 8-state):
----GGGTTSSSS-TT-TTSPPPTTTS--------------S-IIIIIIT--------TT----S-HHHHHHHHHHHHHHHHHH-TTGGGSTTTS-SS---

Solvent-accessible surface area (backbone atoms only — not comparable to full-atom values): 6943 Å² total; per-residue (Å²): 100,82,78,58,82,90,52,52,79,78,52,103,55,64,84,62,42,88,92,58,81,80,55,54,92,83,45,52,80,66,93,85,81,84,90,80,93,87,77,80,82,92,43,62,58,70,51,58,69,62,46,72,80,61,76,78,76,57,96,96,58,80,85,70,90,23,67,66,58,56,53,43,57,51,51,37,61,53,51,44,35,73,76,63,35,88,62,44,57,70,39,84,66,46,38,74,93,62,95,80,134

Sequence (101 aa):
QTIDYDDQNNFDFEPLDTTIEWPEDVIPLQPVGRLVLNKNIDNFFAENEMLAFSMSLVPGIHYSDDKMLQARSFAYADTQRHRLGPNYLQLPVNAPKCPHH

Foldseek 3Di:
DDDDPVCQPVDPDRPLDPVDDDDCVVVNDDDDDDDDDDDDDPDCCLAPVLDADAPDDDPPDDDDPNPVNVVRNPPRQVVNCVVPNNVSCVRPNNDDPDDDD

Radius of gyration: 17.91 Å; Cα contacts (8 Å, |Δi|>4): 63; chains: 1; bounding box: 39×31×47 Å

Organism: Cucumis sativus (NCBI:txid3659)

Mean predicted aligned error: 3.39 Å